Protein AF-A0A1B6KWT7-F1 (afdb_monomer_lite)

Sequence (108 aa):
MRFNHTKRLKVDDSNAKRLQPMLKPHHAKALRFLVLSEPCSLTQGTEIEEIGYAELNLMEEMVQKNQDVISTELPVYDTQNQLMGTLSVTVIGNSTLQSYMDKQSLQS

Radius of gyration: 16.69 Å; chains: 1; bounding box: 36×25×54 Å

Organism: NCBI:txid36148

pLDDT: mean 82.42, std 12.17, range [50.28, 96.62]

InterPro domains:
  IPR031139 RPGRIP1 family [PTHR14240] (2-101)
  IPR035892 C2 domain superfamily [G3DSA:2.60.40.150] (1-105)
  IPR041091 RPGRIP1, C-terminal [PF18111] (1-99)

Secondary structure (DSSP, 8-state):
------------TTTGGGTHHHHSTTS--EEEEEEEEPPPTTSTTPPPEEEEEEEEEHIIIIIITTS-EEEEEEEEE-TTS-EEEEEEEEE--HHHHHHHHHHHHTT-

Foldseek 3Di:
DDPPDDDDDDDDPVCVVVCVQLQDPPHVVWDKDFDWDDDDPVDPPDDIDGFWMWIDRCCVQPAVVVDWQAQDWTFIAGPVRHTPDIDGDTGDQSVVVNVSVVVVVVVD

Structure (mmCIF, N/CA/C/O backbone):
data_AF-A0A1B6KWT7-F1
#
_entry.id   AF-A0A1B6KWT7-F1
#
loop_
_atom_site.group_PDB
_atom_site.id
_atom_site.type_symbol
_atom_site.label_atom_id
_atom_site.label_alt_id
_atom_site.label_comp_id
_atom_site.label_asym_id
_atom_site.label_entity_id
_atom_site.label_seq_id
_atom_site.pdbx_PDB_ins_code
_atom_site.Cartn_x
_atom_site.Cartn_y
_atom_site.Cartn_z
_atom_site.occupancy
_atom_site.B_iso_or_equiv
_atom_site.auth_seq_id
_atom_site.auth_comp_id
_atom_site.auth_asym_id
_atom_site.auth_atom_id
_atom_site.pdbx_PDB_model_num
ATOM 1 N N . MET A 1 1 ? 7.098 11.407 -14.207 1.00 60.59 1 MET A N 1
ATOM 2 C CA . MET A 1 1 ? 5.997 10.656 -14.858 1.00 60.59 1 MET A CA 1
ATOM 3 C C . MET A 1 1 ? 4.778 10.690 -13.938 1.00 60.59 1 MET A C 1
ATOM 5 O O . MET A 1 1 ? 4.973 10.655 -12.731 1.00 60.59 1 MET A O 1
ATOM 9 N N . ARG A 1 2 ? 3.548 10.820 -14.455 1.00 65.56 2 ARG A N 1
ATOM 10 C CA . ARG A 1 2 ? 2.310 10.779 -13.647 1.00 65.56 2 ARG A CA 1
ATOM 11 C C . ARG A 1 2 ? 1.435 9.638 -14.147 1.00 65.56 2 ARG A C 1
ATOM 13 O O . ARG A 1 2 ? 1.001 9.676 -15.290 1.00 65.56 2 ARG A O 1
ATOM 20 N N . PHE A 1 3 ? 1.183 8.650 -13.293 1.00 70.19 3 PHE A N 1
ATOM 21 C CA . PHE A 1 3 ? 0.326 7.512 -13.631 1.00 70.19 3 PHE A CA 1
ATOM 22 C C . PHE A 1 3 ? -1.160 7.790 -13.359 1.00 70.19 3 PHE A C 1
ATOM 24 O O . PHE A 1 3 ? -2.005 7.221 -14.038 1.00 70.19 3 PHE A O 1
ATOM 31 N N . ASN A 1 4 ? -1.488 8.658 -12.386 1.00 72.44 4 ASN A N 1
ATOM 32 C CA . ASN A 1 4 ? -2.864 8.996 -11.969 1.00 72.44 4 ASN A CA 1
ATOM 33 C C . ASN A 1 4 ? -3.799 7.770 -11.863 1.00 72.44 4 ASN A C 1
ATOM 35 O O . ASN A 1 4 ? -4.986 7.840 -12.178 1.00 72.44 4 ASN A O 1
ATOM 39 N N . HIS A 1 5 ? -3.257 6.631 -11.435 1.00 81.44 5 HIS A N 1
ATOM 40 C CA . HIS A 1 5 ? -4.004 5.389 -11.321 1.00 81.44 5 HIS A CA 1
ATOM 41 C C . HIS A 1 5 ? -4.711 5.328 -9.967 1.00 81.44 5 HIS A C 1
ATOM 43 O O . HIS A 1 5 ? -4.119 5.624 -8.933 1.00 81.44 5 HIS A O 1
ATOM 49 N N . THR A 1 6 ? -5.980 4.922 -9.957 1.00 82.12 6 THR A N 1
ATOM 50 C CA . THR A 1 6 ? -6.737 4.678 -8.725 1.00 82.12 6 THR A CA 1
ATOM 51 C C . THR A 1 6 ? -7.339 3.287 -8.770 1.00 82.12 6 THR A C 1
ATOM 53 O O . THR A 1 6 ? -8.104 2.958 -9.677 1.00 82.12 6 THR A O 1
ATOM 56 N N . LYS A 1 7 ? -7.053 2.488 -7.741 1.00 85.56 7 LYS A N 1
ATOM 57 C CA . LYS A 1 7 ? -7.683 1.188 -7.529 1.00 85.56 7 LYS A CA 1
ATOM 58 C C . LYS A 1 7 ? -8.420 1.199 -6.198 1.00 85.56 7 LYS A C 1
ATOM 60 O O . LYS A 1 7 ? -7.832 1.484 -5.163 1.00 85.56 7 LYS A O 1
ATOM 65 N N . ARG A 1 8 ? -9.712 0.863 -6.226 1.00 82.88 8 ARG A N 1
ATOM 66 C CA . ARG A 1 8 ? -10.498 0.607 -5.013 1.00 82.88 8 ARG A CA 1
ATOM 67 C C . ARG A 1 8 ? -10.567 -0.893 -4.778 1.00 82.88 8 ARG A C 1
ATOM 69 O O . ARG A 1 8 ? -10.943 -1.643 -5.679 1.00 82.88 8 ARG A O 1
ATOM 76 N N . LEU A 1 9 ? -10.211 -1.313 -3.574 1.00 82.25 9 LEU A N 1
ATOM 77 C CA . LEU A 1 9 ? -10.336 -2.691 -3.122 1.00 82.25 9 LEU A CA 1
ATOM 78 C C . LEU A 1 9 ? -11.453 -2.723 -2.085 1.00 82.25 9 LEU A C 1
ATOM 80 O O . LEU A 1 9 ? -11.364 -2.059 -1.056 1.00 82.25 9 LEU A O 1
ATOM 84 N N . LYS A 1 10 ? -12.531 -3.456 -2.372 1.00 79.62 10 LYS A N 1
ATOM 85 C CA . LYS A 1 10 ? -13.570 -3.694 -1.370 1.00 79.62 10 LYS A CA 1
ATOM 86 C C . LYS A 1 10 ? -12.980 -4.619 -0.316 1.00 79.62 10 LYS A C 1
ATOM 88 O O . LYS A 1 10 ? -12.547 -5.708 -0.676 1.00 79.62 10 LYS A O 1
ATOM 93 N N . VAL A 1 11 ? -12.989 -4.199 0.944 1.00 77.06 11 VAL A N 1
ATOM 94 C CA . VAL A 1 11 ? -12.630 -5.056 2.075 1.00 77.06 11 VAL A CA 1
ATOM 95 C C . VAL A 1 11 ? -13.917 -5.477 2.777 1.00 77.06 11 VAL A C 1
ATOM 97 O O . VAL A 1 11 ? -14.675 -4.630 3.240 1.00 77.06 11 VAL A O 1
ATOM 100 N N . ASP A 1 12 ? -14.192 -6.774 2.807 1.00 79.19 12 ASP A N 1
ATOM 101 C CA . ASP A 1 12 ? -15.310 -7.386 3.523 1.00 79.19 12 ASP A CA 1
ATOM 102 C C . ASP A 1 12 ? -14.803 -8.543 4.392 1.00 79.19 12 ASP A C 1
ATOM 104 O O . ASP A 1 12 ? -13.632 -8.913 4.326 1.00 79.19 12 ASP A O 1
ATOM 108 N N . ASP A 1 13 ? -15.661 -9.135 5.223 1.00 72.62 13 ASP A N 1
ATOM 109 C CA . ASP A 1 13 ? -15.231 -10.177 6.165 1.00 72.62 13 ASP A CA 1
ATOM 110 C C . ASP A 1 13 ? -14.608 -11.411 5.466 1.00 72.62 13 ASP A C 1
ATOM 112 O O . ASP A 1 13 ? -13.831 -12.148 6.082 1.00 72.62 13 ASP A O 1
ATOM 116 N N . SER A 1 14 ? -14.885 -11.624 4.169 1.00 71.69 14 SER A N 1
ATOM 117 C CA . SER A 1 14 ? -14.329 -12.736 3.386 1.00 71.69 14 SER A CA 1
ATOM 118 C C . SER A 1 14 ? -12.875 -12.499 2.966 1.00 71.69 14 SER A C 1
ATOM 120 O O . SER A 1 14 ? -12.082 -13.443 2.917 1.00 71.69 14 SER A O 1
ATOM 122 N N . ASN A 1 15 ? -12.491 -11.244 2.708 1.00 72.19 15 ASN A N 1
ATOM 123 C CA . ASN A 1 15 ? -11.155 -10.889 2.227 1.00 72.19 15 ASN A CA 1
ATOM 124 C C . ASN A 1 15 ? -10.326 -10.074 3.233 1.00 72.19 15 ASN A C 1
ATOM 126 O O . ASN A 1 15 ? -9.113 -9.970 3.058 1.00 72.19 15 ASN A O 1
ATOM 130 N N . ALA A 1 16 ? -10.926 -9.608 4.331 1.00 70.56 16 ALA A N 1
ATOM 131 C CA . ALA A 1 16 ? -10.238 -8.960 5.446 1.00 70.56 16 ALA A CA 1
ATOM 132 C C . ALA A 1 16 ? -9.161 -9.872 6.058 1.00 70.56 16 ALA A C 1
ATOM 134 O O . ALA A 1 16 ? -8.105 -9.408 6.482 1.00 70.56 16 ALA A O 1
ATOM 135 N N . LYS A 1 17 ? -9.359 -11.197 5.988 1.00 70.12 17 LYS A N 1
ATOM 136 C CA . LYS A 1 17 ? -8.340 -12.195 6.353 1.00 70.12 17 LYS A CA 1
ATOM 137 C C . LYS A 1 17 ? -7.036 -12.057 5.560 1.00 70.12 17 LYS A C 1
ATOM 139 O O . LYS A 1 17 ? -5.991 -12.445 6.061 1.00 70.12 17 LYS A O 1
ATOM 144 N N . ARG A 1 18 ? -7.064 -11.493 4.348 1.00 73.69 18 ARG A N 1
ATOM 145 C CA . ARG A 1 18 ? -5.855 -11.253 3.538 1.00 73.69 18 ARG A CA 1
ATOM 146 C C . ARG A 1 18 ? -5.022 -10.083 4.060 1.00 73.69 18 ARG A C 1
ATOM 148 O O . ARG A 1 18 ? -3.833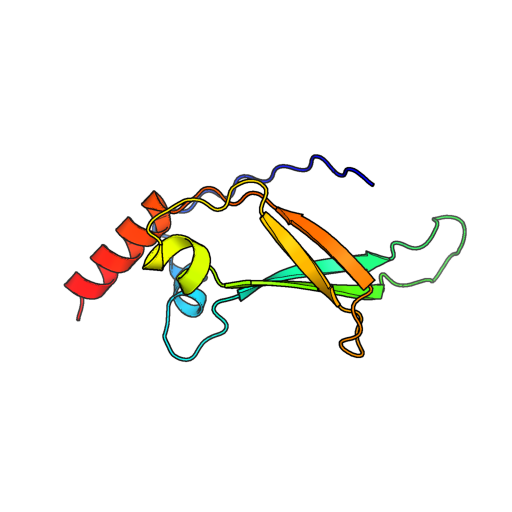 -10.033 3.777 1.00 73.69 18 ARG A O 1
ATOM 155 N N . LEU A 1 19 ? -5.625 -9.185 4.843 1.00 71.50 19 LEU A N 1
ATOM 156 C CA . LEU A 1 19 ? -4.926 -8.098 5.531 1.00 71.50 19 LEU A CA 1
ATOM 157 C C . LEU A 1 19 ? -4.343 -8.551 6.878 1.00 71.50 19 LEU A C 1
ATOM 159 O O . LEU A 1 19 ? -3.400 -7.933 7.358 1.00 71.50 19 LEU A O 1
ATOM 163 N N . GLN A 1 20 ? -4.834 -9.657 7.459 1.00 71.19 20 GLN A N 1
ATOM 164 C CA . GLN A 1 20 ? -4.343 -10.190 8.741 1.00 71.19 20 GLN A CA 1
ATOM 165 C C . GLN A 1 20 ? -2.826 -10.319 8.843 1.00 71.19 20 GLN A C 1
ATOM 167 O O . GLN A 1 20 ? -2.291 -9.927 9.880 1.00 71.19 20 GLN A O 1
ATOM 172 N N . PRO A 1 21 ? -2.115 -10.877 7.842 1.00 71.50 21 PRO A N 1
ATOM 173 C CA . PRO A 1 21 ? -0.672 -11.018 7.934 1.00 71.50 21 PRO A CA 1
ATOM 174 C C . PRO A 1 21 ? -0.008 -9.652 8.104 1.00 71.50 21 PRO A C 1
ATOM 176 O O . PRO A 1 21 ? 0.800 -9.484 9.001 1.00 71.50 21 PRO A O 1
ATOM 179 N N . MET A 1 22 ? -0.432 -8.635 7.355 1.00 69.25 22 MET A N 1
ATOM 180 C CA . MET A 1 22 ? 0.184 -7.302 7.396 1.00 69.25 22 MET A CA 1
ATOM 181 C C . MET A 1 22 ? 0.012 -6.579 8.740 1.00 69.25 22 MET A C 1
ATOM 183 O O . MET A 1 22 ? 0.744 -5.637 9.031 1.00 69.25 22 MET A O 1
ATOM 187 N N . LEU A 1 23 ? -0.939 -7.021 9.565 1.00 68.81 23 LEU A N 1
ATOM 188 C CA . LEU A 1 23 ? -1.268 -6.409 10.852 1.00 68.81 23 LEU A CA 1
ATOM 189 C C . LEU A 1 23 ? -0.654 -7.157 12.050 1.00 68.81 23 LEU A C 1
ATOM 191 O O . LEU A 1 23 ? -0.758 -6.700 13.188 1.00 68.81 23 LEU A O 1
ATOM 195 N N . LYS A 1 24 ? 0.012 -8.300 11.823 1.00 69.00 24 LYS A N 1
ATOM 196 C CA . LYS A 1 24 ? 0.649 -9.100 12.882 1.00 69.00 24 LYS A CA 1
ATOM 197 C C . LYS A 1 24 ? 2.091 -8.645 13.169 1.00 69.00 24 LYS A C 1
ATOM 199 O O . LYS A 1 24 ? 2.794 -8.208 12.259 1.00 69.00 24 LYS A O 1
ATOM 204 N N . PRO A 1 25 ? 2.599 -8.812 14.410 1.00 59.34 25 PRO A N 1
ATOM 205 C CA . PRO A 1 25 ? 3.942 -8.361 14.794 1.00 59.34 25 PRO A CA 1
ATOM 206 C C . PRO A 1 25 ? 5.089 -8.978 13.978 1.00 59.34 25 PRO A C 1
ATOM 208 O O . PRO A 1 25 ? 6.099 -8.309 13.779 1.00 59.34 25 PRO A O 1
ATOM 211 N N . HIS A 1 26 ? 4.921 -10.217 13.496 1.00 59.81 26 HIS A N 1
ATOM 212 C CA . HIS A 1 26 ? 5.974 -11.043 12.878 1.00 59.81 26 HIS A CA 1
ATOM 213 C C . HIS A 1 26 ? 5.820 -11.258 11.365 1.00 59.81 26 HIS A C 1
ATOM 215 O O . HIS A 1 26 ? 6.331 -12.231 10.823 1.00 59.81 26 HIS A O 1
ATOM 221 N N . HIS A 1 27 ? 5.064 -10.404 10.686 1.00 63.22 27 HIS A N 1
ATOM 222 C CA . HIS A 1 27 ? 4.808 -10.521 9.251 1.00 63.22 27 HIS A CA 1
ATOM 223 C C . HIS A 1 27 ? 5.185 -9.221 8.544 1.00 63.22 27 HIS A C 1
ATOM 225 O O . HIS A 1 27 ? 5.309 -8.178 9.186 1.00 63.22 27 HIS A O 1
ATOM 231 N N . ALA A 1 28 ? 5.372 -9.281 7.224 1.00 64.00 28 ALA A N 1
ATOM 232 C CA . ALA A 1 28 ? 5.640 -8.097 6.420 1.00 64.00 28 ALA A CA 1
ATOM 233 C C . ALA A 1 28 ? 4.469 -7.108 6.548 1.00 64.00 28 ALA A C 1
ATOM 235 O O . ALA A 1 28 ? 3.381 -7.340 6.024 1.00 64.00 28 ALA A O 1
ATOM 236 N N . LYS A 1 29 ? 4.701 -6.006 7.270 1.00 72.12 29 LYS A N 1
ATOM 237 C CA . LYS A 1 29 ? 3.728 -4.918 7.490 1.00 72.12 29 LYS A CA 1
ATOM 238 C C . LYS A 1 29 ? 3.674 -3.937 6.316 1.00 72.12 29 LYS A C 1
ATOM 240 O O . LYS A 1 29 ? 2.927 -2.960 6.346 1.00 72.12 29 LYS A O 1
ATOM 245 N N . ALA A 1 30 ? 4.499 -4.184 5.301 1.00 80.75 30 ALA A N 1
ATOM 246 C CA . ALA A 1 30 ? 4.706 -3.305 4.173 1.00 80.75 30 ALA A CA 1
ATOM 247 C C . ALA A 1 30 ? 3.784 -3.667 3.006 1.00 80.75 30 ALA A C 1
ATOM 249 O O . ALA A 1 30 ? 3.805 -4.787 2.495 1.00 80.75 30 ALA A O 1
ATOM 250 N N . LEU A 1 31 ? 3.007 -2.690 2.548 1.00 87.38 31 LEU A N 1
ATOM 251 C CA . LEU A 1 31 ? 2.481 -2.683 1.194 1.00 87.38 31 LEU A CA 1
ATOM 252 C C . LEU A 1 31 ? 3.651 -2.369 0.255 1.00 87.38 31 LEU A C 1
ATOM 254 O O . LEU A 1 31 ? 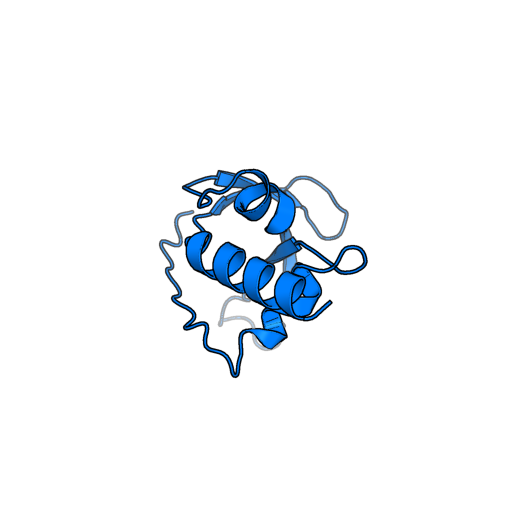4.197 -1.266 0.302 1.00 87.38 31 LEU A O 1
ATOM 258 N N . ARG A 1 32 ? 4.049 -3.343 -0.567 1.00 90.62 32 ARG A N 1
ATOM 259 C CA . ARG A 1 32 ? 5.134 -3.183 -1.539 1.00 90.62 32 ARG A CA 1
ATOM 260 C C . ARG A 1 32 ? 4.575 -2.823 -2.915 1.00 90.62 32 ARG A C 1
ATOM 262 O O . ARG A 1 32 ? 3.704 -3.514 -3.440 1.00 90.62 32 ARG A O 1
ATOM 269 N N . PHE A 1 33 ? 5.107 -1.757 -3.494 1.00 92.44 33 PHE A N 1
ATOM 270 C CA . PHE A 1 33 ? 4.891 -1.347 -4.876 1.00 92.44 33 PHE A CA 1
ATOM 271 C C . PHE A 1 33 ? 6.075 -1.833 -5.705 1.00 92.44 33 PHE A C 1
ATOM 273 O O . PHE A 1 33 ? 7.213 -1.571 -5.326 1.00 92.44 33 PHE A O 1
ATOM 280 N N . LEU A 1 34 ? 5.814 -2.523 -6.815 1.00 92.94 34 LEU A N 1
ATOM 281 C CA . LEU A 1 34 ? 6.848 -2.956 -7.753 1.00 92.94 34 LEU A CA 1
ATOM 282 C C . LEU A 1 34 ? 6.844 -2.041 -8.973 1.00 92.94 34 LEU A C 1
ATOM 284 O O . LEU A 1 34 ? 5.786 -1.744 -9.534 1.00 92.94 34 LEU A O 1
ATOM 288 N N . VAL A 1 35 ? 8.030 -1.608 -9.378 1.00 91.12 35 VAL A N 1
ATOM 289 C CA . VAL A 1 35 ? 8.266 -0.919 -10.640 1.00 91.12 35 VAL A CA 1
ATOM 290 C C . VAL A 1 35 ? 8.711 -1.973 -11.636 1.00 91.12 35 VAL A C 1
ATOM 292 O O . VAL A 1 35 ? 9.730 -2.635 -11.445 1.00 91.12 35 VAL A O 1
ATOM 295 N N . LEU A 1 36 ? 7.917 -2.138 -12.686 1.00 90.56 36 LEU A N 1
ATOM 296 C CA . LEU A 1 36 ? 8.152 -3.127 -13.725 1.00 90.56 36 LEU A CA 1
ATOM 297 C C . LEU A 1 36 ? 8.544 -2.416 -15.019 1.00 90.56 36 LEU A C 1
ATOM 299 O O . LEU A 1 36 ? 7.941 -1.401 -15.379 1.00 90.56 36 LEU A O 1
ATOM 303 N N . SER A 1 37 ? 9.540 -2.957 -15.710 1.00 87.38 37 SER A N 1
ATOM 304 C CA . SER A 1 37 ? 9.853 -2.593 -17.086 1.00 87.38 37 SER A CA 1
ATOM 305 C C . SER A 1 37 ? 9.000 -3.445 -18.016 1.00 87.38 37 SER A C 1
ATOM 307 O O . SER A 1 37 ? 9.140 -4.669 -18.056 1.00 87.38 37 SER A O 1
ATOM 309 N N . GLU A 1 38 ? 8.086 -2.801 -18.740 1.00 82.25 38 GLU A N 1
ATOM 310 C CA . GLU A 1 38 ? 7.345 -3.450 -19.817 1.00 82.25 38 GLU A CA 1
ATOM 311 C C . GLU A 1 38 ? 8.155 -3.320 -21.114 1.00 82.25 38 GLU A C 1
ATOM 313 O O . GLU A 1 38 ? 8.479 -2.198 -21.523 1.00 82.25 38 GLU A O 1
ATOM 318 N N . PRO A 1 39 ? 8.512 -4.433 -21.772 1.00 74.44 39 PRO A N 1
ATOM 319 C CA . PRO A 1 39 ? 9.271 -4.357 -23.004 1.00 74.44 39 PRO A CA 1
ATOM 320 C C . PRO A 1 39 ? 8.456 -3.715 -24.126 1.00 74.44 39 PRO A C 1
ATOM 322 O O . PRO A 1 39 ? 7.261 -3.962 -24.285 1.00 74.44 39 PRO A O 1
ATOM 325 N N . CYS A 1 40 ? 9.124 -2.911 -24.955 1.00 70.69 40 CYS A N 1
ATOM 326 C CA . CYS A 1 40 ? 8.515 -2.366 -26.162 1.00 70.69 40 CYS A CA 1
ATOM 327 C C . CYS A 1 40 ? 8.000 -3.516 -27.040 1.00 70.69 40 CYS A C 1
ATOM 329 O O . CYS A 1 40 ? 8.755 -4.419 -27.391 1.00 70.69 40 CYS A O 1
ATOM 331 N N . SER A 1 41 ? 6.742 -3.441 -27.475 1.00 66.12 41 SER A N 1
ATOM 332 C CA . SER A 1 41 ? 6.058 -4.470 -28.282 1.00 66.12 41 SER A CA 1
ATOM 333 C C . SER A 1 41 ? 6.740 -4.831 -29.614 1.00 66.12 41 SER A C 1
ATOM 335 O O . SER A 1 41 ? 6.331 -5.776 -30.285 1.00 66.12 41 SER A O 1
ATOM 337 N N . LEU A 1 42 ? 7.784 -4.094 -30.000 1.00 62.97 42 LEU A N 1
ATOM 338 C CA . LEU A 1 42 ? 8.620 -4.337 -31.174 1.00 62.97 42 LEU A CA 1
ATOM 339 C C . LEU A 1 42 ? 9.698 -5.411 -30.946 1.00 62.97 42 LEU A C 1
ATOM 341 O O . LEU A 1 42 ? 10.212 -5.957 -31.920 1.00 62.97 42 LEU A O 1
ATOM 345 N N . THR A 1 43 ? 10.041 -5.737 -29.697 1.00 61.31 43 THR A N 1
ATOM 346 C CA . THR A 1 43 ? 10.958 -6.838 -29.368 1.00 61.31 43 THR A CA 1
ATOM 347 C C . THR A 1 43 ? 10.151 -8.067 -28.969 1.00 61.31 43 THR A C 1
ATOM 349 O O . THR A 1 43 ? 9.570 -8.114 -27.889 1.00 61.31 43 THR A O 1
ATOM 352 N N . GLN A 1 44 ? 10.087 -9.068 -29.850 1.00 59.31 44 GLN A N 1
ATOM 353 C CA . GLN A 1 44 ? 9.522 -10.372 -29.502 1.00 59.31 44 GLN A CA 1
ATOM 354 C C . GLN A 1 44 ? 10.464 -11.098 -28.529 1.00 59.31 44 GLN A C 1
ATOM 356 O O . GLN A 1 44 ? 11.641 -11.269 -28.836 1.00 59.31 44 GLN A O 1
ATOM 361 N N . GLY A 1 45 ? 9.937 -11.549 -27.386 1.00 63.62 45 GLY A N 1
ATOM 362 C CA . GLY A 1 45 ? 10.639 -12.447 -26.458 1.00 63.62 45 GLY A CA 1
ATOM 363 C C . GLY A 1 45 ? 11.255 -11.807 -25.211 1.00 63.62 45 GLY A C 1
ATOM 364 O O . GLY A 1 45 ? 11.923 -12.512 -24.465 1.00 63.62 45 GLY A O 1
ATOM 365 N N . THR A 1 46 ? 11.050 -10.516 -24.959 1.00 66.50 46 THR A N 1
ATOM 366 C CA . THR A 1 46 ? 11.454 -9.895 -23.690 1.00 66.50 46 THR A CA 1
ATOM 367 C C . THR A 1 46 ? 10.395 -10.125 -22.610 1.00 66.50 46 THR A C 1
ATOM 369 O O . THR A 1 46 ? 9.196 -9.986 -22.859 1.00 66.50 46 THR A O 1
ATOM 372 N N . GLU A 1 47 ? 10.842 -10.509 -21.416 1.00 78.69 47 GLU A N 1
ATOM 373 C CA . GLU A 1 47 ? 9.981 -10.732 -20.253 1.00 78.69 47 GLU A CA 1
ATOM 374 C C . GLU A 1 47 ? 9.746 -9.419 -19.486 1.00 78.69 47 GLU A C 1
ATOM 376 O O . GLU A 1 47 ? 10.487 -8.448 -19.640 1.00 78.69 47 GLU A O 1
ATOM 381 N N . ILE A 1 48 ? 8.679 -9.369 -18.682 1.00 85.75 48 ILE A N 1
ATOM 382 C CA . ILE A 1 48 ? 8.459 -8.263 -17.743 1.00 85.75 48 ILE A CA 1
ATOM 383 C C . ILE A 1 48 ? 9.504 -8.384 -16.635 1.00 85.75 48 ILE A C 1
ATOM 385 O O . ILE A 1 48 ? 9.552 -9.402 -15.945 1.00 85.75 48 ILE A O 1
ATOM 389 N N . GLU A 1 49 ? 10.298 -7.336 -16.437 1.00 88.00 49 GLU A N 1
ATOM 390 C CA . GLU A 1 49 ? 11.366 -7.321 -15.436 1.00 88.00 49 GLU A CA 1
ATOM 391 C C . GLU A 1 49 ? 11.015 -6.399 -14.268 1.00 88.00 49 GLU A C 1
ATOM 393 O O . GLU A 1 49 ? 10.544 -5.276 -14.460 1.00 88.00 49 GLU A O 1
ATOM 398 N N . GLU A 1 50 ? 11.269 -6.854 -13.040 1.00 90.81 50 GLU A N 1
ATOM 399 C CA . GLU A 1 50 ? 11.248 -5.992 -11.859 1.00 90.81 50 GLU A CA 1
ATOM 400 C C . GLU A 1 50 ? 12.508 -5.129 -11.842 1.00 90.81 50 GLU A C 1
ATOM 402 O O . GLU A 1 50 ? 13.622 -5.639 -11.740 1.00 90.81 50 GLU A O 1
ATOM 407 N N . ILE A 1 51 ? 12.325 -3.812 -11.931 1.00 92.06 51 ILE A N 1
ATOM 408 C CA . ILE A 1 51 ? 13.431 -2.848 -11.945 1.00 92.06 51 ILE A CA 1
ATOM 409 C C . ILE A 1 51 ? 13.572 -2.092 -10.628 1.00 92.06 51 ILE A C 1
ATOM 411 O O . ILE A 1 51 ? 14.598 -1.462 -10.400 1.00 92.06 51 ILE A O 1
ATOM 415 N N . GLY A 1 52 ? 12.572 -2.165 -9.750 1.00 94.81 52 GLY A N 1
ATOM 416 C CA . GLY A 1 52 ? 12.665 -1.586 -8.420 1.00 94.81 52 GLY A CA 1
ATOM 417 C C . GLY A 1 52 ? 11.405 -1.748 -7.588 1.00 94.81 52 GLY A C 1
ATOM 418 O O . GLY A 1 52 ? 10.385 -2.261 -8.051 1.00 94.81 52 GLY A O 1
ATOM 419 N N . TYR A 1 53 ? 11.464 -1.277 -6.348 1.00 95.06 53 TYR A N 1
ATOM 420 C CA . TYR A 1 53 ? 10.373 -1.383 -5.394 1.00 95.06 53 TYR A CA 1
ATOM 421 C C . TYR A 1 53 ? 10.314 -0.189 -4.433 1.00 95.06 53 TYR A C 1
ATOM 423 O O . TYR A 1 53 ? 11.312 0.475 -4.166 1.00 95.06 53 TYR A O 1
ATOM 431 N N . ALA A 1 54 ? 9.129 0.059 -3.880 1.00 95.44 54 ALA A N 1
ATOM 432 C CA . ALA A 1 54 ? 8.902 0.975 -2.764 1.00 95.44 54 ALA A CA 1
ATOM 433 C C . ALA A 1 54 ? 8.020 0.299 -1.710 1.00 95.44 54 ALA A C 1
ATOM 435 O O . ALA A 1 54 ? 7.159 -0.516 -2.048 1.00 95.44 54 ALA A O 1
ATOM 436 N N . GLU A 1 55 ? 8.203 0.636 -0.437 1.00 93.44 55 GLU A N 1
ATOM 437 C CA . GLU A 1 55 ? 7.477 0.013 0.673 1.00 93.44 55 GLU A CA 1
ATOM 438 C C . GLU A 1 55 ? 6.754 1.044 1.534 1.00 93.44 55 GLU A C 1
ATOM 440 O O . GLU A 1 55 ? 7.294 2.099 1.852 1.00 93.44 55 GLU A O 1
ATOM 445 N N . LEU A 1 56 ? 5.530 0.709 1.944 1.00 91.62 56 LEU A N 1
ATOM 446 C CA . LEU A 1 56 ? 4.726 1.492 2.877 1.00 91.62 56 LEU A CA 1
ATOM 447 C C . LEU A 1 56 ? 4.290 0.616 4.050 1.00 91.62 56 LEU A C 1
ATOM 449 O O . LEU A 1 56 ? 3.459 -0.277 3.882 1.00 91.62 56 LEU A O 1
ATOM 453 N N . ASN A 1 57 ? 4.806 0.884 5.247 1.00 89.25 57 ASN A N 1
ATOM 454 C CA . ASN A 1 57 ? 4.398 0.186 6.464 1.00 89.25 57 ASN A CA 1
ATOM 455 C C . ASN A 1 57 ? 3.010 0.664 6.922 1.00 89.25 57 ASN A C 1
ATOM 457 O O . ASN A 1 57 ? 2.891 1.701 7.568 1.00 89.25 57 ASN A O 1
ATOM 461 N N . LEU A 1 58 ? 1.953 -0.097 6.623 1.00 86.56 58 LEU A N 1
ATOM 462 C CA . LEU A 1 58 ? 0.573 0.308 6.936 1.00 86.56 58 LEU A CA 1
ATOM 463 C C . LEU A 1 58 ? 0.314 0.414 8.445 1.00 86.56 58 LEU A C 1
ATOM 465 O O . LEU A 1 58 ? -0.485 1.241 8.882 1.00 86.56 58 LEU A O 1
ATOM 469 N N . MET A 1 59 ? 0.987 -0.408 9.254 1.00 85.06 59 MET A N 1
ATOM 470 C CA . MET A 1 59 ? 0.825 -0.365 10.708 1.00 85.06 59 MET A CA 1
ATOM 471 C C . MET A 1 59 ? 1.357 0.940 11.291 1.00 85.06 59 MET A C 1
ATOM 473 O O . MET A 1 59 ? 0.707 1.550 12.131 1.00 85.06 59 MET A O 1
ATOM 477 N N . GLU A 1 60 ? 2.532 1.367 10.851 1.00 88.38 60 GLU A N 1
ATOM 478 C CA . GLU A 1 60 ? 3.161 2.596 11.333 1.00 88.38 60 GLU A CA 1
ATOM 479 C C . GLU A 1 60 ? 2.507 3.837 10.724 1.00 88.38 60 GLU A C 1
ATOM 481 O O . GLU A 1 60 ? 2.159 4.776 11.436 1.00 88.38 60 GLU A O 1
ATOM 486 N N . GLU A 1 61 ? 2.279 3.824 9.411 1.00 90.38 61 GLU A N 1
ATOM 487 C CA . GLU A 1 61 ? 1.839 5.009 8.680 1.00 90.38 61 GLU A CA 1
ATOM 488 C C . GLU A 1 61 ? 0.335 5.271 8.779 1.00 90.38 61 GLU A C 1
ATOM 490 O O . GLU A 1 61 ? -0.076 6.430 8.715 1.00 90.38 61 GLU A O 1
ATOM 495 N N . MET A 1 62 ? -0.483 4.231 8.982 1.00 91.06 62 MET A N 1
ATOM 496 C CA . MET A 1 62 ? -1.937 4.377 9.100 1.00 91.06 62 MET A CA 1
ATOM 497 C C . MET A 1 62 ? -2.459 4.004 10.482 1.00 91.06 62 MET A C 1
ATOM 499 O O . MET A 1 62 ? -3.128 4.818 11.111 1.00 91.06 62 MET A O 1
ATOM 503 N N . VAL A 1 63 ? -2.150 2.803 10.985 1.00 88.31 63 VAL A N 1
ATOM 504 C CA . VAL A 1 63 ? -2.785 2.295 12.217 1.00 88.31 63 VAL A CA 1
ATOM 505 C C . VAL A 1 63 ? -2.319 3.057 13.458 1.00 88.31 63 VAL A C 1
ATOM 507 O O . VAL A 1 63 ? -3.145 3.556 14.217 1.00 88.31 63 VAL A O 1
ATOM 510 N N . GLN A 1 64 ? -1.008 3.187 13.666 1.00 88.94 64 GLN A N 1
ATOM 511 C CA . GLN A 1 64 ? -0.442 3.872 14.834 1.00 88.94 64 GLN A CA 1
ATOM 512 C C . GLN A 1 64 ? -0.684 5.382 14.794 1.00 88.94 64 GLN A C 1
ATOM 514 O O . GLN A 1 64 ? -1.002 5.982 15.817 1.00 88.94 64 GLN A O 1
ATOM 519 N N . LYS A 1 65 ? -0.567 5.993 13.609 1.00 93.25 65 LYS A N 1
ATOM 520 C CA . LYS A 1 65 ? -0.847 7.423 13.399 1.00 93.25 65 LYS A CA 1
ATOM 521 C C . LYS A 1 65 ? -2.346 7.736 13.302 1.00 93.25 65 LYS A C 1
ATOM 523 O O . LYS A 1 65 ? -2.714 8.905 13.289 1.00 93.25 65 LYS A O 1
ATOM 528 N N . ASN A 1 66 ? -3.195 6.709 13.244 1.00 93.38 66 ASN A N 1
ATOM 529 C CA . ASN A 1 66 ? -4.646 6.793 13.097 1.00 93.38 66 ASN A CA 1
ATOM 530 C C . ASN A 1 66 ? -5.098 7.746 11.972 1.00 93.38 66 ASN A C 1
ATOM 532 O O . ASN A 1 66 ? -5.957 8.607 12.170 1.00 93.38 66 ASN A O 1
ATOM 536 N N . GLN A 1 67 ? -4.510 7.599 10.785 1.00 95.38 67 GLN A N 1
ATOM 537 C CA . GLN A 1 67 ? -4.783 8.474 9.643 1.00 95.38 67 GLN A CA 1
ATOM 538 C C . GLN A 1 67 ? -4.644 7.749 8.305 1.00 95.38 67 GLN A C 1
ATOM 540 O O . GLN A 1 67 ? -4.016 6.698 8.209 1.00 95.38 67 GLN A O 1
ATOM 545 N N . ASP A 1 68 ? -5.230 8.323 7.258 1.00 95.12 68 ASP A N 1
ATOM 546 C CA . ASP A 1 68 ? -4.950 7.899 5.888 1.00 95.12 68 ASP A CA 1
ATOM 547 C C . ASP A 1 68 ? -3.593 8.444 5.413 1.00 95.12 68 ASP A C 1
ATOM 549 O O . ASP A 1 68 ? -3.122 9.484 5.876 1.00 95.12 68 ASP A O 1
ATOM 553 N N . VAL A 1 69 ? -2.974 7.758 4.453 1.00 94.75 69 VAL A N 1
ATOM 554 C CA . VAL A 1 69 ? -1.728 8.200 3.811 1.00 94.75 69 VAL A CA 1
ATOM 555 C C . VAL A 1 69 ? -2.104 9.037 2.597 1.00 94.75 69 VAL A C 1
ATOM 557 O O . VAL A 1 69 ? -2.705 8.519 1.656 1.00 94.75 69 VAL A O 1
ATOM 560 N N . ILE A 1 70 ? -1.766 10.326 2.599 1.00 94.62 70 ILE A N 1
ATOM 561 C CA . ILE A 1 70 ? -2.155 11.270 1.544 1.00 94.62 70 ILE A CA 1
ATOM 562 C C . ILE A 1 70 ? -0.908 11.835 0.868 1.00 94.62 70 ILE A C 1
ATOM 564 O O . ILE A 1 70 ? -0.117 12.529 1.501 1.00 94.62 70 ILE A O 1
ATOM 568 N N . SER A 1 71 ? -0.768 11.577 -0.434 1.00 92.69 71 SER A N 1
ATOM 569 C CA . SER A 1 71 ? 0.318 12.087 -1.289 1.00 92.69 71 SER A CA 1
ATOM 570 C C . SER A 1 71 ? 1.728 11.923 -0.702 1.00 92.69 71 SER A C 1
ATOM 572 O O . SER A 1 71 ? 2.590 12.779 -0.897 1.00 92.69 71 SER A O 1
ATOM 574 N N . THR A 1 72 ? 1.977 10.831 0.016 1.00 94.50 72 THR A N 1
ATOM 575 C CA . THR A 1 72 ? 3.266 10.564 0.660 1.00 94.50 72 THR A CA 1
ATOM 576 C C . THR A 1 72 ? 4.277 10.072 -0.365 1.00 94.50 72 THR A C 1
ATOM 578 O O . THR A 1 72 ? 3.973 9.191 -1.168 1.00 94.50 72 THR A O 1
ATOM 581 N N . GLU A 1 73 ? 5.481 10.638 -0.339 1.00 95.50 73 GLU A N 1
ATOM 582 C CA . GLU A 1 73 ? 6.591 10.195 -1.180 1.00 95.50 73 GLU A CA 1
ATOM 583 C C . GLU A 1 73 ? 7.322 9.022 -0.527 1.00 95.50 73 GLU A C 1
ATOM 585 O O . GLU A 1 73 ? 7.768 9.108 0.615 1.00 95.50 73 GLU A O 1
ATOM 590 N N . LEU A 1 74 ? 7.451 7.928 -1.270 1.00 95.50 74 LEU A N 1
ATOM 591 C CA . LEU A 1 74 ? 8.197 6.742 -0.876 1.00 95.50 74 LEU A CA 1
ATOM 592 C C . LEU A 1 74 ? 9.479 6.645 -1.702 1.00 95.50 74 LEU A C 1
ATOM 594 O O . LEU A 1 74 ? 9.408 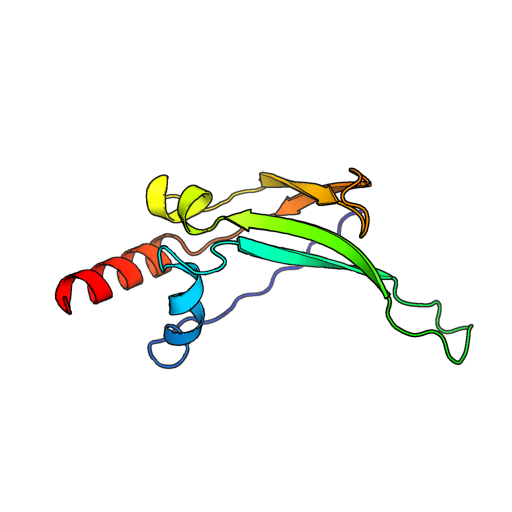6.822 -2.922 1.00 95.50 74 LEU A O 1
ATOM 598 N N . PRO A 1 75 ? 10.635 6.339 -1.094 1.00 96.25 75 PRO A N 1
ATOM 599 C CA . PRO A 1 75 ? 11.839 6.047 -1.856 1.00 96.25 75 PRO A CA 1
ATOM 600 C C . PRO A 1 75 ? 11.645 4.763 -2.673 1.00 96.25 75 PRO A C 1
ATOM 602 O O . PRO A 1 75 ? 11.125 3.764 -2.175 1.00 96.25 75 PRO A O 1
ATOM 605 N N . VAL A 1 76 ? 12.062 4.810 -3.936 1.00 96.44 76 VAL A N 1
ATOM 606 C CA . VAL A 1 76 ? 12.116 3.655 -4.833 1.00 96.44 76 VAL A CA 1
ATOM 607 C C . VAL A 1 76 ? 13.555 3.171 -4.884 1.00 96.44 76 VAL A C 1
ATOM 609 O O . VAL A 1 76 ? 14.452 3.954 -5.204 1.00 96.44 76 VAL A O 1
ATOM 612 N N . TYR A 1 77 ? 13.762 1.892 -4.601 1.00 96.62 77 TYR A N 1
ATOM 613 C CA . TYR A 1 77 ? 15.061 1.236 -4.656 1.00 96.62 77 TYR A CA 1
ATOM 614 C C . TYR A 1 77 ? 15.125 0.257 -5.825 1.00 96.62 77 TYR A C 1
ATOM 616 O O . TYR A 1 77 ? 14.111 -0.352 -6.160 1.00 96.62 77 TYR A O 1
ATOM 624 N N . ASP A 1 78 ? 16.297 0.091 -6.433 1.00 94.62 78 ASP A N 1
ATOM 625 C CA . ASP A 1 78 ? 16.541 -0.988 -7.391 1.00 94.62 78 ASP A CA 1
ATOM 626 C C . ASP A 1 78 ? 16.717 -2.345 -6.683 1.00 94.62 78 ASP A C 1
ATOM 628 O O . ASP A 1 78 ? 16.669 -2.464 -5.455 1.00 94.62 78 ASP A O 1
ATOM 632 N N . THR A 1 79 ? 16.965 -3.394 -7.466 1.00 89.69 79 THR A N 1
ATOM 633 C CA . THR A 1 79 ? 17.215 -4.756 -6.965 1.00 89.69 79 THR A CA 1
ATOM 634 C C . THR A 1 79 ? 18.505 -4.893 -6.142 1.00 89.69 79 THR A C 1
ATOM 636 O O . THR A 1 79 ? 18.710 -5.910 -5.480 1.00 89.69 79 THR A O 1
ATOM 639 N N . GLN A 1 80 ? 19.367 -3.873 -6.144 1.00 93.94 80 GLN A N 1
ATOM 640 C CA . GLN A 1 80 ? 20.603 -3.777 -5.367 1.00 93.94 80 GLN A CA 1
ATOM 641 C C . GLN A 1 80 ? 20.460 -2.833 -4.158 1.00 93.94 80 GLN A C 1
ATOM 643 O O . GLN A 1 80 ? 21.453 -2.528 -3.492 1.00 93.94 80 GLN A O 1
ATOM 648 N N . ASN A 1 81 ? 19.232 -2.409 -3.835 1.00 92.62 81 ASN A N 1
ATOM 649 C CA . ASN A 1 81 ? 18.894 -1.449 -2.783 1.00 92.62 81 ASN A CA 1
ATOM 650 C C . ASN A 1 81 ? 19.465 -0.033 -3.000 1.00 92.62 81 ASN A C 1
ATOM 652 O O . ASN A 1 81 ? 19.636 0.722 -2.038 1.00 92.62 81 ASN A O 1
ATOM 656 N N . GLN A 1 82 ? 19.770 0.358 -4.238 1.00 96.50 82 GLN A N 1
ATOM 657 C CA . GLN A 1 82 ? 20.194 1.718 -4.567 1.00 96.50 82 GLN A CA 1
ATOM 658 C C . GLN A 1 82 ? 18.982 2.608 -4.837 1.00 96.50 82 GLN A C 1
ATOM 660 O O . GLN A 1 82 ? 18.031 2.203 -5.500 1.00 96.50 82 GLN A O 1
ATOM 665 N N . LEU A 1 83 ? 19.007 3.837 -4.316 1.00 96.44 83 LEU A N 1
ATOM 666 C CA . LEU A 1 83 ? 17.920 4.799 -4.501 1.00 96.44 83 LEU A CA 1
ATOM 667 C C . LEU A 1 83 ? 17.808 5.205 -5.982 1.00 96.44 83 LEU A C 1
ATOM 669 O O . LEU A 1 83 ? 18.702 5.859 -6.514 1.00 96.44 83 LEU A O 1
ATOM 673 N N . MET A 1 84 ? 16.686 4.872 -6.618 1.00 95.12 84 MET A N 1
ATOM 674 C CA . MET A 1 84 ? 16.384 5.215 -8.013 1.00 95.12 84 MET A CA 1
ATOM 675 C C . MET A 1 84 ? 15.519 6.469 -8.154 1.00 95.12 84 MET A C 1
ATOM 677 O O . MET A 1 84 ? 15.524 7.116 -9.201 1.00 95.12 84 MET A O 1
ATOM 681 N N . GLY A 1 85 ? 14.727 6.800 -7.131 1.00 93.81 85 GLY A N 1
ATOM 682 C CA . GLY A 1 85 ? 13.794 7.922 -7.187 1.00 93.81 85 GLY A CA 1
ATOM 683 C C . GLY A 1 85 ? 12.721 7.868 -6.109 1.00 93.81 85 GLY A C 1
ATOM 684 O O . GLY A 1 85 ? 12.918 7.268 -5.054 1.00 93.81 85 GLY A O 1
ATOM 685 N N . THR A 1 86 ? 11.580 8.506 -6.378 1.00 95.50 86 THR A N 1
ATOM 686 C CA . THR A 1 86 ? 10.445 8.572 -5.451 1.00 95.50 86 THR A CA 1
ATOM 687 C C . THR A 1 86 ? 9.123 8.200 -6.123 1.00 95.50 86 THR A C 1
ATOM 689 O O . THR A 1 86 ? 8.894 8.467 -7.306 1.00 95.50 86 THR A O 1
ATOM 692 N N . LEU A 1 87 ? 8.232 7.582 -5.347 1.00 94.75 87 LEU A N 1
ATOM 693 C CA . LEU A 1 87 ? 6.864 7.236 -5.717 1.00 94.75 87 LEU A CA 1
ATOM 694 C C . LEU A 1 87 ? 5.896 7.964 -4.780 1.00 94.75 87 LEU A C 1
ATOM 696 O O . LEU A 1 87 ? 5.885 7.705 -3.582 1.00 94.75 87 LEU A O 1
ATOM 700 N N . SER A 1 88 ? 5.057 8.850 -5.319 1.00 95.00 88 SER A N 1
ATOM 701 C CA . SER A 1 88 ? 3.993 9.492 -4.537 1.00 95.00 88 SER A CA 1
ATOM 702 C C . SER A 1 88 ? 2.751 8.600 -4.493 1.00 95.00 88 SER A C 1
ATOM 704 O O . SER A 1 88 ? 2.219 8.226 -5.543 1.00 95.00 88 SER A O 1
ATOM 706 N N . VAL A 1 89 ? 2.284 8.261 -3.288 1.00 93.50 89 VAL A N 1
ATOM 707 C CA . VAL A 1 89 ? 1.140 7.366 -3.065 1.00 93.50 89 VAL A CA 1
ATOM 708 C C . VAL A 1 89 ? 0.066 8.005 -2.191 1.00 93.50 89 VAL A C 1
ATOM 710 O O . VAL A 1 89 ? 0.336 8.826 -1.320 1.00 93.50 89 VAL A O 1
ATOM 713 N N . THR A 1 90 ? -1.182 7.594 -2.411 1.00 94.12 90 THR A N 1
ATOM 714 C CA . THR A 1 90 ? -2.310 7.870 -1.514 1.00 94.12 90 THR A CA 1
ATOM 715 C C . THR A 1 90 ? -2.997 6.552 -1.189 1.00 94.12 90 THR A C 1
ATOM 717 O O . THR A 1 90 ? -3.395 5.823 -2.100 1.00 94.12 90 THR A O 1
ATOM 720 N N . VAL A 1 91 ? -3.141 6.247 0.099 1.00 92.44 91 VAL A N 1
ATOM 721 C CA . VAL A 1 91 ? -3.818 5.052 0.605 1.00 92.44 91 VAL A CA 1
ATOM 722 C C . VAL A 1 91 ? -4.887 5.486 1.598 1.00 92.44 91 VAL A C 1
ATOM 724 O O . VAL A 1 91 ? -4.589 6.033 2.656 1.00 92.44 91 VAL A O 1
ATOM 727 N N . ILE A 1 92 ? -6.142 5.223 1.236 1.00 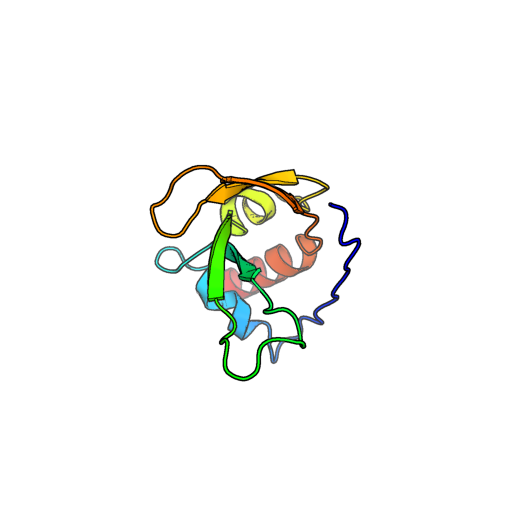93.00 92 ILE A N 1
ATOM 728 C CA . ILE A 1 92 ? -7.325 5.533 2.041 1.00 93.00 92 ILE A CA 1
ATOM 729 C C . ILE A 1 92 ? -7.905 4.218 2.546 1.00 93.00 92 ILE A C 1
ATOM 731 O O . ILE A 1 92 ? -8.206 3.324 1.752 1.00 93.00 92 ILE A O 1
ATOM 735 N N . GLY A 1 93 ? -8.070 4.102 3.859 1.00 89.81 93 GLY A N 1
ATOM 736 C CA . GLY A 1 93 ? -8.558 2.879 4.488 1.00 89.81 93 GLY A CA 1
ATOM 737 C C . GLY A 1 93 ? -8.321 2.777 5.990 1.00 89.81 93 GLY A C 1
ATOM 738 O O . GLY A 1 93 ? -8.569 1.707 6.543 1.00 89.81 93 GLY A O 1
ATOM 739 N N . ASN A 1 94 ? -7.871 3.839 6.670 1.00 90.75 94 ASN A N 1
ATOM 740 C CA . ASN A 1 94 ? -7.565 3.791 8.102 1.00 90.75 94 ASN A CA 1
ATOM 741 C C . ASN A 1 94 ? -8.762 3.300 8.923 1.00 90.75 94 ASN A C 1
ATOM 743 O O . ASN A 1 94 ? -8.622 2.373 9.710 1.00 90.75 94 ASN A O 1
ATOM 747 N N . SER A 1 95 ? -9.966 3.819 8.667 1.00 89.31 95 SER A N 1
ATOM 748 C CA . SER A 1 95 ? -11.185 3.382 9.369 1.00 89.31 95 SER A CA 1
ATOM 749 C C . SER A 1 95 ? -11.449 1.877 9.242 1.00 89.31 95 SER A C 1
ATOM 751 O O . SER A 1 95 ? -11.890 1.232 10.194 1.00 89.31 95 SER A O 1
ATOM 753 N N . THR A 1 96 ? -11.139 1.304 8.077 1.00 86.94 96 THR A N 1
ATOM 754 C CA . THR A 1 96 ? -11.263 -0.134 7.818 1.00 86.94 96 THR A CA 1
ATOM 755 C C . THR A 1 96 ? -10.210 -0.918 8.598 1.00 86.94 96 THR A C 1
ATOM 757 O O . THR A 1 96 ? -10.541 -1.940 9.195 1.00 86.94 96 THR A O 1
ATOM 760 N N . LEU A 1 97 ? -8.965 -0.431 8.638 1.00 86.12 97 LEU A N 1
ATOM 761 C CA . LEU A 1 97 ? -7.881 -1.057 9.398 1.00 86.12 97 LEU A CA 1
ATOM 762 C C . LEU A 1 97 ? -8.134 -1.003 10.912 1.00 86.12 97 LEU A C 1
ATOM 764 O O . LEU A 1 97 ? -7.985 -2.028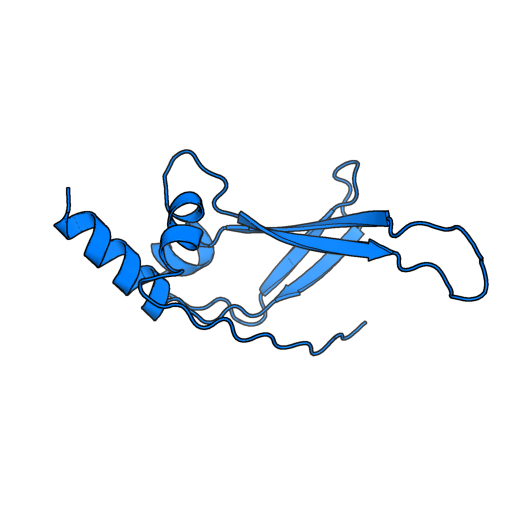 11.570 1.00 86.12 97 LEU A O 1
ATOM 768 N N . GLN A 1 98 ? -8.586 0.132 11.453 1.00 87.12 98 GLN A N 1
ATOM 769 C CA . GLN A 1 98 ? -8.936 0.267 12.874 1.00 87.12 98 GLN A CA 1
ATOM 770 C C . GLN A 1 98 ? -10.079 -0.678 13.257 1.00 87.12 98 GLN A C 1
ATOM 772 O O . GLN A 1 98 ? -9.927 -1.506 14.150 1.00 87.12 98 GLN A O 1
ATOM 777 N N . SER A 1 99 ? -11.174 -0.661 12.485 1.00 85.62 99 SER A N 1
ATOM 778 C CA . SER A 1 99 ? -12.311 -1.570 12.701 1.00 85.62 99 SER A CA 1
ATOM 779 C C . SER A 1 99 ? -11.887 -3.041 12.683 1.00 85.62 99 SER A C 1
ATOM 781 O O . SER A 1 99 ? -12.463 -3.880 13.374 1.00 85.62 99 SER A O 1
ATOM 783 N N . TYR A 1 100 ? -10.891 -3.376 11.863 1.00 81.06 100 TYR A N 1
ATOM 784 C CA . TYR A 1 100 ? -10.335 -4.716 11.803 1.00 81.06 100 TYR A CA 1
ATOM 785 C C . TYR A 1 100 ? -9.510 -5.063 13.054 1.00 81.06 100 TYR A C 1
ATOM 787 O O . TYR A 1 100 ? -9.687 -6.144 13.619 1.00 81.06 100 TYR A O 1
ATOM 795 N N . MET A 1 101 ? -8.633 -4.158 13.494 1.00 80.31 101 MET A N 1
ATOM 796 C CA . MET A 1 101 ? -7.808 -4.330 14.696 1.00 80.31 101 MET A CA 1
ATOM 797 C C . MET A 1 101 ? -8.663 -4.489 15.957 1.00 80.31 101 MET A C 1
ATOM 799 O O . MET A 1 101 ? -8.411 -5.397 16.749 1.00 80.31 101 MET A O 1
ATOM 803 N N . ASP A 1 102 ? -9.725 -3.694 16.088 1.00 82.00 102 ASP A N 1
ATOM 804 C CA . ASP A 1 102 ? -10.666 -3.765 17.210 1.00 82.00 102 ASP A CA 1
ATOM 805 C C . ASP A 1 102 ? -11.407 -5.110 17.256 1.00 82.00 102 ASP A C 1
ATOM 807 O O . ASP A 1 102 ? -11.560 -5.728 18.308 1.00 82.00 102 ASP A O 1
ATOM 811 N N . LYS A 1 103 ? -11.829 -5.633 16.097 1.00 77.38 103 LYS A N 1
ATOM 812 C CA . LYS A 1 103 ? -12.448 -6.968 16.020 1.00 77.38 103 LYS A CA 1
ATOM 813 C C . LYS A 1 103 ? -11.491 -8.086 16.442 1.00 77.38 103 LYS A C 1
ATOM 815 O O . LYS A 1 103 ? -11.956 -9.115 16.922 1.00 77.38 103 LYS A O 1
ATOM 820 N N . GLN A 1 104 ? -10.185 -7.929 16.220 1.00 69.88 104 GLN A N 1
ATOM 821 C CA . GLN A 1 104 ? -9.189 -8.928 16.617 1.00 69.88 104 GLN A CA 1
ATOM 822 C C . GLN A 1 104 ? -8.893 -8.886 18.119 1.00 69.88 104 GLN A C 1
ATOM 824 O O . GLN A 1 104 ? -8.757 -9.950 18.713 1.00 69.88 104 GLN A O 1
ATOM 829 N N . SER A 1 105 ? -8.836 -7.701 18.739 1.00 64.62 105 SER A N 1
ATOM 830 C CA . SER A 1 105 ? -8.601 -7.571 20.187 1.00 64.62 105 SER A CA 1
ATOM 831 C C . SER A 1 105 ? -9.761 -8.101 21.035 1.00 64.62 105 SER A C 1
ATOM 833 O O . SER A 1 105 ? -9.548 -8.559 22.150 1.00 64.62 105 SER A O 1
ATOM 835 N N . LEU A 1 106 ? -10.983 -8.105 20.494 1.00 58.06 106 LEU A N 1
ATOM 836 C CA . LEU A 1 106 ? -12.172 -8.693 21.125 1.00 58.06 106 LEU A CA 1
ATOM 837 C C . LEU A 1 106 ? -12.218 -10.235 21.063 1.00 58.06 106 LEU A C 1
ATOM 839 O O . LEU A 1 106 ? -13.100 -10.838 21.672 1.00 58.06 106 LEU A O 1
ATOM 843 N N . GLN A 1 107 ? -11.324 -10.876 20.301 1.00 53.12 107 GLN A N 1
ATOM 844 C CA . GLN A 1 107 ? -11.277 -12.336 20.108 1.00 53.12 107 GLN A CA 1
ATOM 845 C C . GLN A 1 107 ? -10.099 -13.018 20.827 1.00 53.12 107 GLN A C 1
ATOM 847 O O . GLN A 1 107 ? -9.962 -14.240 20.731 1.00 53.12 107 GLN A O 1
ATOM 852 N N . SER A 1 108 ? -9.257 -12.242 21.512 1.00 50.28 108 SER A N 1
ATOM 853 C CA . SER A 1 108 ? -8.077 -12.673 22.279 1.00 50.28 108 SER A CA 1
ATOM 854 C C . SER A 1 108 ? -8.290 -12.49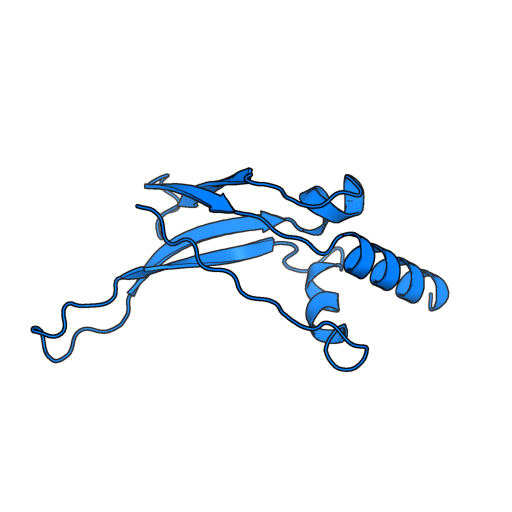2 23.772 1.00 50.28 108 SER A C 1
ATOM 856 O O . SER A 1 108 ? -7.904 -13.409 24.525 1.00 50.28 108 SER A O 1
#